Protein AF-A0A353CE53-F1 (afdb_monomer_lite)

Radius of gyration: 14.1 Å; chains: 1; bounding box: 41×26×30 Å

Structure (mmCIF, N/CA/C/O backbone):
data_AF-A0A353CE53-F1
#
_entry.id   AF-A0A353CE53-F1
#
loop_
_atom_site.group_PDB
_atom_site.id
_atom_site.type_symbol
_atom_site.label_atom_id
_atom_site.label_alt_id
_atom_site.label_comp_id
_atom_site.label_asym_id
_atom_site.label_entity_id
_atom_site.label_seq_id
_atom_site.pdbx_PDB_ins_code
_atom_site.Cartn_x
_atom_site.Cartn_y
_atom_site.Cartn_z
_atom_site.occupancy
_atom_site.B_iso_or_equiv
_atom_site.auth_seq_id
_atom_site.auth_comp_id
_atom_site.auth_asym_id
_atom_site.auth_atom_id
_atom_site.pdbx_PDB_model_num
ATOM 1 N N . GLY A 1 1 ? 8.901 4.633 -12.558 1.00 57.16 1 GLY A N 1
ATOM 2 C CA . GLY A 1 1 ? 7.618 3.942 -12.324 1.00 57.16 1 GLY A CA 1
ATOM 3 C C . GLY A 1 1 ? 7.452 2.735 -13.227 1.00 57.16 1 GLY A C 1
ATOM 4 O O . GLY A 1 1 ? 7.109 1.672 -12.734 1.00 57.16 1 GLY A O 1
ATOM 5 N N . ASP A 1 2 ? 7.728 2.875 -14.525 1.00 64.25 2 ASP A N 1
ATOM 6 C CA . ASP A 1 2 ? 7.279 1.893 -15.526 1.00 64.25 2 ASP A CA 1
ATOM 7 C C . ASP A 1 2 ? 8.079 0.582 -15.587 1.00 64.25 2 ASP A C 1
ATOM 9 O 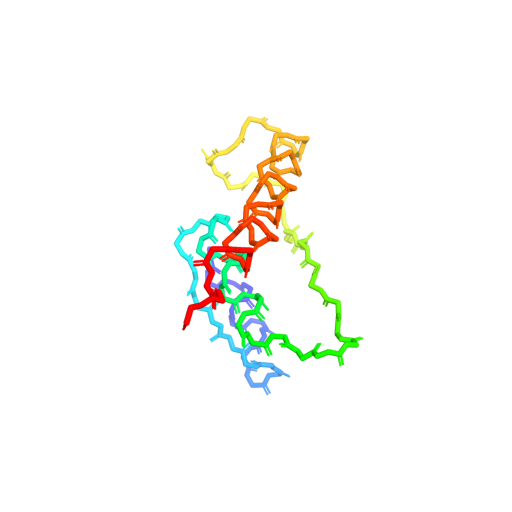O . ASP A 1 2 ? 7.585 -0.406 -16.118 1.00 64.25 2 ASP A O 1
ATOM 13 N N . ASN A 1 3 ? 9.272 0.527 -14.983 1.00 72.44 3 ASN A N 1
ATOM 14 C CA . ASN A 1 3 ? 10.102 -0.684 -14.976 1.00 72.44 3 ASN A CA 1
ATOM 15 C C . ASN A 1 3 ? 9.437 -1.843 -14.202 1.00 72.44 3 ASN A C 1
ATOM 17 O O . ASN A 1 3 ? 9.345 -2.954 -14.709 1.00 72.44 3 ASN A O 1
ATOM 21 N N . ILE A 1 4 ? 8.873 -1.568 -13.019 1.00 77.38 4 ILE A N 1
ATOM 22 C CA . ILE A 1 4 ? 8.203 -2.596 -12.200 1.00 77.38 4 ILE A CA 1
ATOM 23 C C . ILE A 1 4 ? 6.932 -3.097 -12.892 1.00 77.38 4 ILE A C 1
ATOM 25 O O . ILE A 1 4 ? 6.675 -4.295 -12.908 1.00 77.38 4 ILE A O 1
ATOM 29 N N . GLN A 1 5 ? 6.147 -2.194 -13.492 1.00 83.69 5 GLN A N 1
ATOM 30 C CA . GLN A 1 5 ? 4.945 -2.596 -14.222 1.00 83.69 5 GLN A CA 1
ATOM 31 C C . GLN A 1 5 ? 5.297 -3.511 -15.397 1.00 83.69 5 GLN A C 1
ATOM 33 O O . GLN A 1 5 ? 4.662 -4.544 -15.559 1.00 83.69 5 GLN A O 1
ATOM 38 N N . HIS A 1 6 ? 6.312 -3.158 -16.188 1.00 84.75 6 HIS A N 1
ATOM 39 C CA . HIS A 1 6 ? 6.731 -3.980 -17.321 1.00 84.75 6 HIS A CA 1
ATOM 40 C C . HIS A 1 6 ? 7.250 -5.359 -16.883 1.00 84.75 6 HIS A C 1
ATOM 42 O O . HIS A 1 6 ? 6.956 -6.358 -17.526 1.00 84.75 6 HIS A O 1
ATOM 48 N N . GLN A 1 7 ? 7.970 -5.428 -15.760 1.00 84.06 7 GLN A N 1
ATOM 49 C CA . GLN A 1 7 ? 8.474 -6.689 -15.204 1.00 84.06 7 GLN A CA 1
ATOM 50 C C . GLN A 1 7 ? 7.375 -7.616 -14.667 1.00 84.06 7 GLN A C 1
ATOM 52 O O . GLN A 1 7 ? 7.584 -8.824 -14.598 1.00 84.06 7 GLN A O 1
ATOM 57 N N . LEU A 1 8 ? 6.230 -7.061 -14.266 1.00 85.06 8 LEU A N 1
ATOM 58 C CA . LEU A 1 8 ? 5.093 -7.815 -13.732 1.00 85.06 8 LEU A CA 1
ATOM 59 C C . LEU A 1 8 ? 3.990 -8.054 -14.771 1.00 85.06 8 LEU A C 1
ATOM 61 O O . LEU A 1 8 ? 2.980 -8.687 -14.450 1.00 85.06 8 LEU A O 1
ATOM 65 N N . ASP A 1 9 ? 4.164 -7.553 -15.995 1.00 87.44 9 ASP A N 1
ATOM 66 C CA . ASP A 1 9 ? 3.147 -7.634 -17.035 1.00 87.44 9 ASP A CA 1
ATOM 67 C C . ASP A 1 9 ? 2.816 -9.097 -17.366 1.00 87.44 9 ASP A C 1
ATOM 69 O O . ASP A 1 9 ? 3.698 -9.937 -17.551 1.00 87.44 9 ASP A O 1
ATOM 73 N N . GLY A 1 10 ? 1.523 -9.421 -17.362 1.00 88.62 10 GLY A N 1
ATOM 74 C CA . GLY A 1 10 ? 1.017 -10.786 -17.543 1.00 88.62 10 GLY A CA 1
ATOM 75 C C . GLY A 1 10 ? 1.231 -11.757 -16.368 1.00 88.62 10 GLY A C 1
ATOM 76 O O . GLY A 1 10 ? 0.702 -12.866 -16.426 1.00 88.62 10 GLY A O 1
ATOM 77 N N . LEU A 1 11 ? 1.949 -11.375 -15.302 1.00 91.31 11 LEU A N 1
ATOM 78 C CA . LEU A 1 11 ? 2.206 -12.243 -14.138 1.00 91.31 11 LEU A CA 1
ATOM 79 C C . LEU A 1 11 ? 1.204 -12.040 -12.997 1.00 91.31 11 LEU A C 1
ATOM 81 O O . LEU A 1 11 ? 0.888 -12.986 -12.277 1.00 91.31 11 LEU A O 1
ATOM 85 N N . ALA A 1 12 ? 0.701 -10.819 -12.824 1.00 88.25 12 ALA A N 1
ATOM 86 C CA . ALA A 1 12 ? -0.312 -10.487 -11.827 1.00 88.25 12 ALA A CA 1
ATOM 87 C C . ALA A 1 12 ? -1.159 -9.288 -12.288 1.00 88.25 12 ALA A C 1
ATOM 89 O O . ALA A 1 12 ? -0.681 -8.477 -13.083 1.00 88.25 12 ALA A O 1
ATOM 90 N N . PRO A 1 13 ? -2.399 -9.127 -11.789 1.00 90.25 13 PRO A N 1
ATOM 91 C CA . PRO A 1 13 ? -3.167 -7.908 -12.009 1.00 90.25 13 PRO A CA 1
ATOM 92 C C . PRO A 1 13 ? -2.420 -6.683 -11.472 1.00 90.25 13 PRO A C 1
ATOM 94 O O . PRO A 1 13 ? -1.936 -6.685 -10.340 1.00 90.25 13 PRO A O 1
ATOM 97 N N . ILE A 1 14 ? -2.354 -5.621 -12.276 1.00 91.06 14 ILE A N 1
ATOM 98 C CA . ILE A 1 14 ? -1.672 -4.376 -11.914 1.00 91.06 14 ILE A CA 1
ATOM 99 C C . ILE A 1 14 ? -2.712 -3.277 -11.744 1.00 91.06 14 ILE A C 1
ATOM 101 O O . ILE A 1 14 ? -3.455 -2.959 -12.672 1.00 91.06 14 ILE A O 1
ATOM 105 N N . VAL A 1 15 ? -2.729 -2.660 -10.564 1.00 92.44 15 VAL A N 1
ATOM 106 C CA . VAL A 1 15 ? -3.611 -1.534 -10.247 1.00 92.44 15 VAL A CA 1
ATOM 107 C C . VAL A 1 15 ? -2.759 -0.318 -9.914 1.00 92.44 15 VAL A C 1
ATOM 109 O O . VAL A 1 15 ? -1.877 -0.374 -9.059 1.00 92.44 15 VAL A O 1
ATOM 112 N N . ARG A 1 16 ? -3.010 0.800 -10.603 1.00 91.38 16 ARG A N 1
ATOM 113 C CA . ARG A 1 16 ? -2.327 2.070 -10.325 1.00 91.38 16 ARG A CA 1
ATOM 114 C C . ARG A 1 16 ? -2.991 2.787 -9.149 1.00 91.38 16 ARG A C 1
ATOM 116 O O . ARG A 1 16 ? -4.218 2.862 -9.070 1.00 91.38 16 ARG A O 1
ATOM 123 N N . ALA A 1 17 ? -2.169 3.350 -8.270 1.00 91.69 17 ALA A N 1
ATOM 124 C CA . ALA A 1 17 ? -2.600 4.127 -7.115 1.00 91.69 17 ALA A CA 1
ATOM 125 C C . ALA A 1 17 ? -1.854 5.466 -7.032 1.00 91.69 17 ALA A C 1
ATOM 127 O O . ALA A 1 17 ? -0.677 5.560 -7.386 1.00 91.69 17 ALA A O 1
ATOM 128 N N . ASN A 1 18 ? -2.542 6.493 -6.541 1.00 89.88 18 ASN A N 1
ATOM 129 C CA . ASN A 1 18 ? -2.052 7.856 -6.377 1.00 89.88 18 ASN A CA 1
ATOM 130 C C . ASN A 1 18 ? -1.584 8.082 -4.928 1.00 89.88 18 ASN A C 1
ATOM 132 O O . ASN A 1 18 ? -2.227 8.775 -4.145 1.00 89.88 18 ASN A O 1
ATOM 136 N N . GLY A 1 19 ? -0.450 7.476 -4.566 1.00 88.19 19 GLY A N 1
ATOM 137 C CA . GLY A 1 19 ? 0.134 7.567 -3.221 1.00 88.19 19 GLY A CA 1
ATOM 138 C C . GLY A 1 19 ? -0.314 6.455 -2.263 1.00 88.19 19 GLY A C 1
ATOM 139 O O . GLY A 1 19 ? -1.045 5.545 -2.644 1.00 88.19 19 GLY A O 1
ATOM 140 N N . ILE A 1 20 ? 0.172 6.501 -1.013 1.00 89.31 20 ILE A N 1
ATOM 141 C CA . ILE A 1 20 ? -0.022 5.412 -0.033 1.00 89.31 20 ILE A CA 1
ATOM 142 C C . ILE A 1 20 ? -1.489 5.260 0.385 1.00 89.31 20 ILE A C 1
ATOM 144 O O . ILE A 1 20 ? -1.943 4.132 0.519 1.00 89.31 20 ILE A O 1
ATOM 148 N N . SER A 1 21 ? -2.226 6.360 0.564 1.00 91.75 21 SER A N 1
ATOM 149 C CA . SER A 1 21 ? -3.631 6.309 1.001 1.00 91.75 21 SER A CA 1
ATOM 150 C C . SER A 1 21 ? -4.511 5.565 -0.015 1.00 91.75 21 SER A C 1
ATOM 152 O O . SER A 1 21 ? -5.106 4.546 0.322 1.00 91.75 21 SER A O 1
ATOM 154 N N . ASP A 1 22 ? -4.460 5.966 -1.291 1.00 93.62 22 ASP A N 1
ATOM 155 C CA . ASP A 1 22 ? -5.172 5.289 -2.389 1.00 93.62 22 ASP A CA 1
ATOM 156 C C . ASP A 1 22 ? -4.705 3.829 -2.572 1.00 93.62 22 ASP A C 1
ATOM 158 O O . ASP A 1 22 ? -5.502 2.934 -2.839 1.00 93.62 22 ASP A O 1
ATOM 162 N N . ALA A 1 23 ? -3.410 3.547 -2.374 1.00 93.00 23 ALA A N 1
ATOM 163 C CA . ALA A 1 23 ? -2.892 2.179 -2.449 1.00 93.00 23 ALA A CA 1
ATOM 164 C C . ALA A 1 23 ? -3.422 1.278 -1.320 1.00 93.00 23 ALA A C 1
ATOM 166 O O . ALA A 1 23 ? -3.681 0.098 -1.553 1.00 93.00 23 ALA A O 1
ATOM 167 N N . VAL A 1 24 ? -3.578 1.821 -0.109 1.00 94.38 24 VAL A N 1
ATOM 168 C CA . VAL A 1 24 ? -4.129 1.106 1.050 1.00 94.38 24 VAL A CA 1
ATOM 169 C C . VAL A 1 24 ? -5.615 0.818 0.850 1.00 94.38 24 VAL A C 1
ATOM 171 O O . VAL A 1 24 ? -6.026 -0.322 1.053 1.00 94.38 24 VAL A O 1
ATOM 174 N N . GLU A 1 25 ? -6.397 1.801 0.397 1.00 94.50 25 GLU A N 1
ATOM 175 C CA . GLU A 1 25 ? -7.828 1.616 0.114 1.00 94.50 25 GLU A CA 1
ATOM 176 C C . GLU A 1 25 ? -8.049 0.555 -0.971 1.00 94.50 25 GLU A C 1
ATOM 178 O O . GLU A 1 25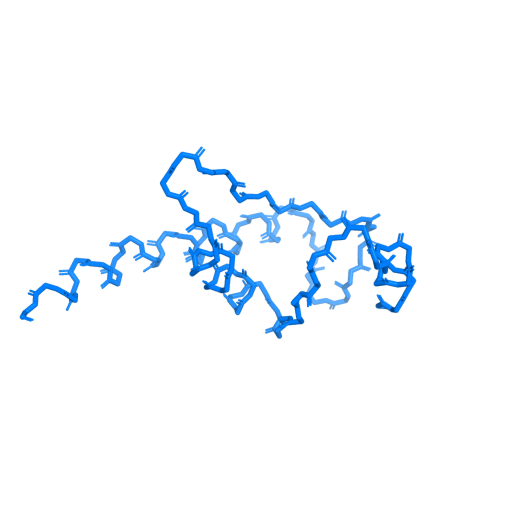 ? -8.733 -0.438 -0.733 1.00 94.50 25 GLU A O 1
ATOM 183 N N . LYS A 1 26 ? -7.370 0.675 -2.117 1.00 95.25 26 LYS A N 1
ATOM 184 C CA . LYS A 1 26 ? -7.456 -0.323 -3.196 1.00 95.25 26 LYS A CA 1
ATOM 185 C C . LYS A 1 26 ? -6.973 -1.702 -2.763 1.00 95.25 26 LYS A C 1
ATOM 187 O O . LYS A 1 26 ? -7.575 -2.708 -3.124 1.00 95.25 26 LYS A O 1
ATOM 192 N N . GLY A 1 27 ? -5.879 -1.765 -2.003 1.00 94.56 27 GLY A N 1
ATOM 193 C CA . GLY A 1 27 ? -5.358 -3.024 -1.476 1.00 94.56 27 GLY A CA 1
ATOM 194 C C . GLY A 1 27 ? -6.375 -3.726 -0.579 1.00 94.56 27 GLY A C 1
ATOM 195 O O . GLY A 1 27 ? -6.538 -4.938 -0.680 1.00 94.56 27 GLY A O 1
ATOM 196 N N . TYR A 1 28 ? -7.092 -2.962 0.245 1.00 94.25 28 TYR A N 1
ATOM 197 C CA . TYR A 1 28 ? -8.159 -3.473 1.095 1.00 94.25 28 TYR A CA 1
ATOM 198 C C . TYR A 1 28 ? -9.375 -3.958 0.296 1.00 94.25 28 TYR A C 1
ATOM 200 O O . TYR A 1 28 ? -9.857 -5.058 0.540 1.00 94.25 28 TYR A O 1
ATOM 208 N N . GLU A 1 29 ? -9.839 -3.178 -0.683 1.00 94.19 29 GLU A N 1
ATOM 209 C CA . GLU A 1 29 ? -10.995 -3.528 -1.524 1.00 94.19 29 GLU A CA 1
ATOM 210 C C . GLU A 1 29 ? -10.766 -4.784 -2.379 1.00 94.19 29 GLU A C 1
ATOM 212 O O . GLU A 1 29 ? -11.702 -5.535 -2.654 1.00 94.19 29 GLU A O 1
ATOM 217 N N . LEU A 1 30 ? -9.525 -5.013 -2.816 1.00 94.75 30 LEU A N 1
ATOM 218 C CA . LEU A 1 30 ? -9.154 -6.170 -3.635 1.00 94.75 30 LEU A CA 1
ATOM 219 C C . LEU A 1 30 ? -8.848 -7.421 -2.801 1.00 94.75 30 LEU A C 1
ATOM 221 O O . LEU A 1 30 ? -8.978 -8.537 -3.313 1.00 94.75 30 LEU A O 1
ATOM 225 N N . ALA A 1 31 ? -8.418 -7.244 -1.551 1.00 94.38 31 ALA A N 1
ATOM 226 C CA . ALA A 1 31 ? -8.093 -8.337 -0.647 1.00 94.38 31 ALA A CA 1
ATOM 227 C C . ALA A 1 31 ? -9.356 -9.057 -0.161 1.00 94.38 31 ALA A C 1
ATOM 229 O O . ALA A 1 31 ? -10.416 -8.467 0.052 1.00 94.38 31 ALA A O 1
ATOM 230 N N . ARG A 1 32 ? -9.235 -10.365 0.055 1.00 93.00 32 ARG A N 1
ATOM 231 C CA . ARG A 1 32 ? -10.286 -11.192 0.647 1.00 93.00 32 ARG A CA 1
ATOM 232 C C . ARG A 1 32 ? -9.930 -11.557 2.079 1.00 93.00 32 ARG A C 1
ATOM 234 O O . ARG A 1 32 ? -8.788 -11.452 2.519 1.00 93.00 32 ARG A O 1
ATOM 241 N N . MET A 1 33 ? -10.929 -12.022 2.823 1.00 91.12 33 MET A N 1
ATOM 242 C CA . MET A 1 33 ? -10.704 -12.551 4.165 1.00 91.12 33 MET A CA 1
ATOM 243 C C . MET A 1 33 ? -9.674 -13.690 4.119 1.00 91.12 33 MET A C 1
ATOM 245 O O . MET A 1 33 ? -9.868 -14.672 3.405 1.00 91.12 33 MET A O 1
ATOM 249 N N . GLY A 1 34 ? -8.605 -13.551 4.904 1.00 93.38 34 GLY A N 1
ATOM 250 C CA . GLY A 1 34 ? -7.477 -14.487 4.930 1.00 93.38 34 GLY A CA 1
ATOM 251 C C . GLY A 1 34 ? -6.269 -14.049 4.097 1.00 93.38 34 GLY A C 1
ATOM 252 O O . GLY A 1 34 ? -5.191 -14.606 4.294 1.00 93.38 34 GLY A O 1
ATOM 253 N N . ASP A 1 35 ? -6.409 -13.035 3.239 1.00 94.31 35 ASP A N 1
ATOM 254 C CA . ASP A 1 35 ? -5.285 -12.460 2.501 1.00 94.31 35 ASP A CA 1
ATOM 255 C C . ASP A 1 35 ? -4.455 -11.513 3.383 1.00 94.31 35 ASP A C 1
ATOM 257 O O . ASP A 1 35 ? -4.925 -10.970 4.387 1.00 94.31 35 ASP A O 1
ATOM 261 N N . ALA A 1 36 ? -3.206 -11.278 2.976 1.00 92.88 36 ALA A N 1
ATOM 262 C CA . ALA A 1 36 ? -2.322 -10.292 3.584 1.00 92.88 36 ALA A CA 1
ATOM 263 C C . ALA A 1 36 ? -1.941 -9.213 2.563 1.00 92.88 36 ALA A C 1
ATOM 265 O O . ALA A 1 36 ? -1.529 -9.520 1.445 1.00 92.88 36 ALA A O 1
ATOM 266 N N . VAL A 1 37 ? -2.019 -7.945 2.972 1.00 91.88 37 VAL A N 1
ATOM 267 C CA . VAL A 1 37 ? -1.563 -6.800 2.170 1.00 91.88 37 VAL A CA 1
ATOM 268 C C . VAL A 1 37 ? -0.182 -6.369 2.659 1.00 91.88 37 VAL A C 1
ATOM 270 O O . VAL A 1 37 ? -0.014 -5.985 3.817 1.00 91.88 37 VAL A O 1
ATOM 273 N N . LEU A 1 38 ? 0.817 -6.425 1.774 1.00 91.94 38 LEU A N 1
ATOM 274 C CA . LEU A 1 38 ? 2.208 -6.087 2.079 1.00 91.94 38 LEU A CA 1
ATOM 275 C C . LEU A 1 38 ? 2.639 -4.806 1.357 1.00 91.94 38 LEU A C 1
ATOM 277 O O . LEU A 1 38 ? 2.594 -4.722 0.132 1.00 91.94 38 LEU A O 1
ATOM 281 N N . LEU A 1 39 ? 3.170 -3.841 2.109 1.00 89.62 39 LEU A N 1
ATOM 282 C CA . LEU A 1 39 ? 3.901 -2.714 1.535 1.00 89.62 39 LEU A CA 1
ATOM 283 C C . LEU A 1 39 ? 5.347 -3.133 1.212 1.00 89.62 39 LEU A C 1
ATOM 285 O O . LEU A 1 39 ? 6.206 -3.122 2.093 1.00 89.62 39 LEU A O 1
ATOM 289 N N . ALA A 1 40 ? 5.629 -3.450 -0.054 1.00 84.69 40 ALA A N 1
ATOM 290 C CA . ALA A 1 40 ? 6.963 -3.828 -0.536 1.00 84.69 40 ALA A CA 1
ATOM 291 C C . ALA A 1 40 ? 7.475 -2.857 -1.623 1.00 84.69 40 ALA A C 1
ATOM 293 O O . ALA A 1 40 ? 7.308 -3.109 -2.816 1.00 84.69 40 ALA A O 1
ATOM 294 N N . PRO A 1 41 ? 8.089 -1.719 -1.253 1.00 72.44 41 PRO A N 1
ATOM 295 C CA . PRO A 1 41 ? 8.654 -0.800 -2.232 1.00 72.44 41 PRO A CA 1
ATOM 296 C C . PRO A 1 41 ? 9.985 -1.343 -2.757 1.00 72.44 41 PRO A C 1
ATOM 298 O O . PRO A 1 41 ? 10.912 -1.587 -1.988 1.00 72.44 41 PRO A O 1
ATOM 301 N N . ALA A 1 42 ? 10.077 -1.504 -4.077 1.00 64.88 42 ALA A N 1
ATOM 302 C CA . ALA A 1 42 ? 11.195 -2.175 -4.736 1.00 64.88 42 ALA A CA 1
ATOM 303 C C . ALA A 1 42 ? 12.512 -1.373 -4.794 1.00 64.88 42 ALA A C 1
ATOM 305 O O . ALA A 1 42 ? 13.521 -1.937 -5.197 1.00 64.88 42 ALA A O 1
ATOM 306 N N . CYS A 1 43 ? 12.549 -0.093 -4.407 1.00 56.69 43 CYS A N 1
ATOM 307 C CA . CYS A 1 43 ? 13.780 0.705 -4.329 1.00 56.69 43 CYS A CA 1
ATOM 308 C C . CYS A 1 43 ? 13.641 1.840 -3.303 1.00 56.69 43 CYS A C 1
ATOM 310 O O . CYS A 1 43 ? 12.557 2.401 -3.119 1.00 56.69 43 CYS A O 1
ATOM 312 N N . ALA A 1 44 ? 14.750 2.178 -2.640 1.00 54.75 44 ALA A N 1
ATOM 313 C CA . ALA A 1 44 ? 14.869 3.395 -1.846 1.00 54.75 44 ALA A CA 1
ATOM 314 C C . ALA A 1 44 ? 14.615 4.625 -2.738 1.00 54.75 44 ALA A C 1
ATOM 316 O O . ALA A 1 44 ? 15.009 4.634 -3.899 1.00 54.75 44 ALA A O 1
ATOM 317 N N . SER A 1 45 ? 13.939 5.623 -2.168 1.00 55.62 45 SER A N 1
ATOM 318 C CA . SER A 1 45 ? 13.495 6.884 -2.778 1.00 55.62 45 SER A CA 1
ATOM 319 C C . SER A 1 45 ? 12.525 6.765 -3.963 1.00 55.62 45 SER A C 1
ATOM 321 O O . SER A 1 45 ? 12.914 6.590 -5.112 1.00 55.62 45 SER A O 1
ATOM 323 N N . PHE A 1 46 ? 11.244 6.990 -3.677 1.00 52.34 46 PHE A N 1
ATOM 324 C CA . PHE A 1 46 ? 10.457 7.892 -4.515 1.00 52.34 46 PHE A CA 1
ATOM 325 C C . PHE A 1 46 ? 10.281 9.170 -3.697 1.00 52.34 46 PHE A C 1
ATOM 327 O O . PHE A 1 46 ? 9.937 9.072 -2.519 1.00 52.34 46 PHE A O 1
ATOM 334 N N . ASP A 1 47 ? 10.553 10.321 -4.312 1.00 59.47 47 ASP A N 1
ATOM 335 C CA . ASP A 1 47 ? 10.766 11.672 -3.748 1.00 59.47 47 ASP A CA 1
ATOM 336 C C . ASP A 1 47 ? 9.660 12.244 -2.826 1.00 59.47 47 ASP A C 1
ATOM 338 O O . ASP A 1 47 ? 9.684 13.418 -2.468 1.00 59.47 47 ASP A O 1
ATOM 342 N N . MET A 1 48 ? 8.677 11.436 -2.423 1.00 60.12 48 MET A N 1
ATOM 343 C CA . MET A 1 48 ? 7.547 11.816 -1.572 1.00 60.12 48 MET A CA 1
ATOM 344 C C . MET A 1 48 ? 7.793 11.653 -0.063 1.00 60.12 48 MET A C 1
ATOM 346 O O . MET A 1 48 ? 6.986 12.150 0.716 1.00 60.12 48 MET A O 1
ATOM 350 N N . PHE A 1 49 ? 8.858 10.963 0.372 1.00 64.06 49 PHE A N 1
ATOM 351 C CA . PHE A 1 49 ? 9.117 10.708 1.799 1.00 64.06 49 PHE A CA 1
ATOM 352 C C . PHE A 1 49 ? 10.598 10.846 2.160 1.00 64.06 49 PHE A C 1
ATOM 354 O O . PHE A 1 49 ? 11.471 10.417 1.404 1.00 64.06 49 PHE A O 1
ATOM 361 N N . ARG A 1 50 ? 10.873 11.400 3.346 1.00 64.69 50 ARG A N 1
ATOM 362 C CA . ARG A 1 50 ? 12.223 11.646 3.879 1.00 64.69 50 ARG A CA 1
ATOM 363 C C . ARG A 1 50 ? 12.932 10.363 4.294 1.00 64.69 50 ARG A C 1
ATOM 365 O O . ARG A 1 50 ? 14.155 10.302 4.217 1.00 64.69 50 ARG A O 1
ATOM 372 N N . SER A 1 51 ? 12.192 9.347 4.740 1.00 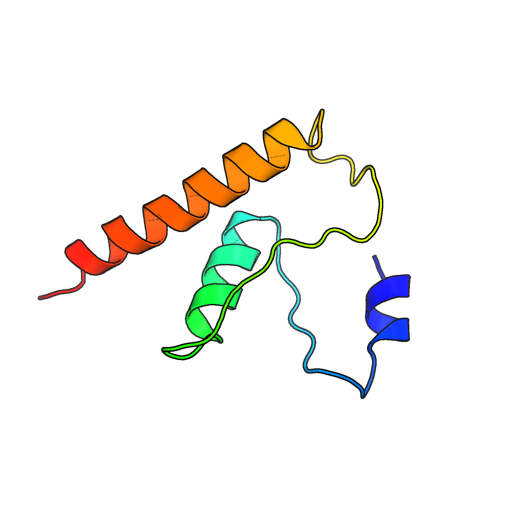74.06 51 SER A N 1
ATOM 373 C CA . SER A 1 51 ? 12.777 8.064 5.139 1.00 74.06 51 SER A CA 1
ATOM 374 C C . SER A 1 51 ? 11.833 6.875 4.944 1.00 74.06 51 SER A C 1
ATOM 376 O O . SER A 1 51 ? 10.642 7.007 4.645 1.00 74.06 51 SER A O 1
ATOM 378 N N . TYR A 1 52 ? 12.382 5.671 5.117 1.00 77.12 52 TYR A N 1
ATOM 379 C CA . TYR A 1 52 ? 11.590 4.445 5.129 1.00 77.12 52 TYR A CA 1
ATOM 380 C C . TYR A 1 52 ? 10.674 4.358 6.363 1.00 77.12 52 TYR A C 1
ATOM 382 O O . TYR A 1 52 ? 9.573 3.815 6.241 1.00 77.12 52 TYR A O 1
ATOM 390 N N . GLU A 1 53 ? 11.083 4.902 7.521 1.00 82.75 53 GLU A N 1
ATOM 391 C CA . GLU A 1 53 ? 10.241 4.916 8.725 1.00 82.75 53 GLU A CA 1
ATOM 392 C C . GLU A 1 53 ? 9.003 5.787 8.522 1.00 82.75 53 GLU A C 1
ATOM 394 O O . GLU A 1 53 ? 7.905 5.399 8.928 1.00 82.75 53 GLU A O 1
ATOM 399 N N . GLU A 1 54 ? 9.162 6.942 7.869 1.00 85.12 54 GLU A N 1
ATOM 400 C CA . GLU A 1 54 ? 8.049 7.847 7.575 1.00 85.12 54 GLU A CA 1
ATOM 401 C C . GLU A 1 54 ? 7.000 7.142 6.711 1.00 85.12 54 GLU A C 1
ATOM 403 O O . GLU A 1 54 ? 5.822 7.114 7.062 1.00 85.12 54 GLU A O 1
ATOM 408 N N . ARG A 1 55 ? 7.434 6.450 5.651 1.00 86.44 55 ARG A N 1
ATOM 409 C CA . ARG A 1 55 ? 6.548 5.633 4.809 1.00 86.44 55 ARG A CA 1
ATOM 410 C C . ARG A 1 55 ? 5.796 4.568 5.598 1.00 86.44 55 ARG A C 1
ATOM 412 O O . ARG A 1 55 ? 4.592 4.410 5.418 1.00 86.44 55 ARG A O 1
ATOM 419 N N . GLY A 1 56 ? 6.502 3.823 6.448 1.00 88.94 56 GLY A N 1
ATOM 420 C CA . GLY A 1 56 ? 5.885 2.790 7.280 1.00 88.94 56 GLY A CA 1
ATOM 421 C C . GLY A 1 56 ? 4.889 3.377 8.281 1.00 88.94 56 GLY A C 1
ATOM 422 O O . GLY A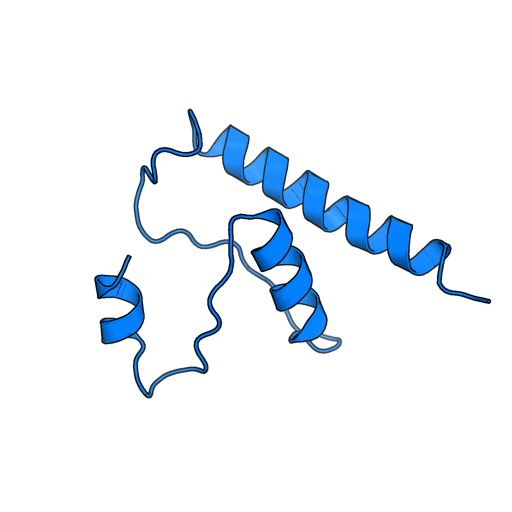 1 56 ? 3.850 2.778 8.552 1.00 88.94 56 GLY A O 1
ATOM 423 N N . THR A 1 57 ? 5.175 4.569 8.801 1.00 91.25 57 THR A N 1
ATOM 424 C CA . THR A 1 57 ? 4.282 5.296 9.709 1.00 91.25 57 THR A CA 1
ATOM 425 C C . THR A 1 57 ? 3.015 5.745 8.992 1.00 91.25 57 THR A C 1
ATOM 427 O O . THR A 1 57 ? 1.924 5.472 9.488 1.00 91.25 57 THR A O 1
ATOM 430 N N . VAL A 1 58 ? 3.142 6.340 7.803 1.00 91.19 58 VAL A N 1
ATOM 431 C CA . VAL A 1 58 ? 1.996 6.749 6.977 1.00 91.19 58 VAL A CA 1
ATOM 432 C C . VAL A 1 58 ? 1.151 5.539 6.585 1.00 91.19 58 VAL A C 1
ATOM 434 O O . V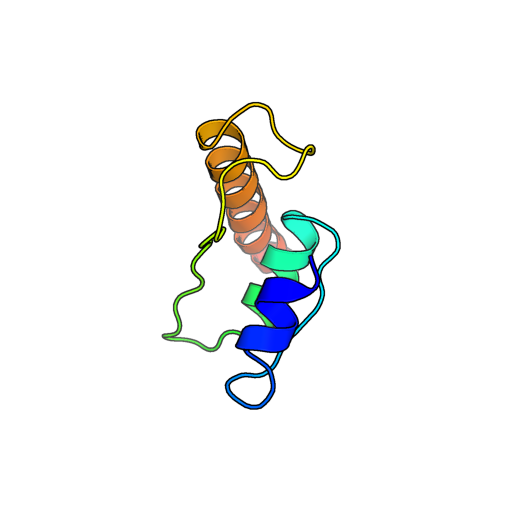AL A 1 58 ? -0.058 5.567 6.774 1.00 91.19 58 VAL A O 1
ATOM 437 N N . PHE A 1 59 ? 1.763 4.441 6.135 1.00 91.88 59 PHE A N 1
ATOM 438 C CA . PHE A 1 59 ? 1.028 3.215 5.807 1.00 91.88 59 PHE A CA 1
ATOM 439 C C . PHE A 1 59 ? 0.219 2.677 6.992 1.00 91.88 59 PHE A C 1
ATOM 441 O O . PHE A 1 59 ? -0.969 2.411 6.845 1.00 91.88 59 PHE A O 1
ATOM 448 N N . LYS A 1 60 ? 0.824 2.573 8.184 1.00 93.50 60 LYS A N 1
ATOM 449 C CA . LYS A 1 60 ? 0.106 2.138 9.395 1.00 93.50 60 LYS A CA 1
ATOM 450 C C . LYS A 1 60 ? -1.051 3.072 9.748 1.00 93.50 60 LYS A C 1
ATOM 452 O O . LYS A 1 60 ? -2.105 2.590 10.149 1.00 93.50 60 LYS A O 1
ATOM 457 N N . ALA A 1 61 ? -0.859 4.383 9.601 1.00 94.50 61 ALA A N 1
ATOM 458 C CA . ALA A 1 61 ? -1.905 5.363 9.864 1.00 94.50 61 ALA A CA 1
ATOM 459 C C . ALA A 1 61 ? -3.082 5.213 8.887 1.00 94.50 61 ALA A C 1
ATOM 461 O O . ALA A 1 61 ? -4.229 5.208 9.320 1.00 94.50 61 ALA A O 1
ATOM 462 N N . GLU A 1 62 ? -2.816 5.035 7.590 1.00 94.75 62 GLU A N 1
ATOM 463 C CA . GLU A 1 62 ? -3.869 4.809 6.592 1.00 94.75 62 GLU A CA 1
ATOM 464 C C . GLU A 1 62 ? -4.605 3.480 6.817 1.00 94.75 62 GLU A C 1
ATOM 466 O O . GLU A 1 62 ? -5.830 3.443 6.742 1.00 94.75 62 GLU A O 1
ATOM 471 N N . VAL A 1 63 ? -3.894 2.408 7.185 1.00 94.19 63 VAL A N 1
ATOM 472 C CA . VAL A 1 63 ? -4.523 1.122 7.539 1.00 94.19 63 VAL A CA 1
ATOM 473 C C . VAL A 1 63 ? -5.427 1.263 8.768 1.00 94.19 63 VAL A C 1
ATOM 475 O O . VAL A 1 63 ? -6.531 0.727 8.773 1.00 94.19 63 VAL A O 1
ATOM 478 N N . ALA A 1 64 ? -5.010 2.012 9.795 1.00 94.00 64 ALA A N 1
ATOM 479 C CA . ALA A 1 64 ? -5.830 2.235 10.988 1.00 94.00 64 ALA A CA 1
ATOM 480 C C . ALA A 1 64 ? -7.153 2.957 10.669 1.00 94.00 64 ALA A C 1
ATOM 482 O O . ALA A 1 64 ? -8.196 2.593 11.214 1.00 94.00 64 ALA A O 1
ATOM 483 N N . LYS A 1 65 ? -7.136 3.915 9.731 1.00 93.75 65 LYS A N 1
ATOM 484 C CA . LYS A 1 65 ? -8.343 4.632 9.281 1.00 93.75 65 LYS A CA 1
ATOM 485 C C . LYS A 1 65 ? -9.375 3.713 8.623 1.00 93.75 65 LYS A C 1
ATOM 487 O O . LYS A 1 65 ? -10.567 4.007 8.692 1.00 93.75 65 LYS A O 1
ATOM 492 N N . LEU A 1 66 ? -8.957 2.609 7.994 1.00 89.44 66 LEU A N 1
ATOM 493 C CA . LEU A 1 66 ? -9.894 1.641 7.411 1.00 89.44 66 LEU A CA 1
ATOM 494 C C . LEU A 1 66 ? -10.780 1.008 8.491 1.00 89.44 66 LEU A C 1
ATOM 496 O O . LEU A 1 66 ? -11.995 0.933 8.319 1.00 89.44 66 LEU A O 1
ATOM 500 N N . SER A 1 67 ? -10.193 0.631 9.630 1.00 79.50 67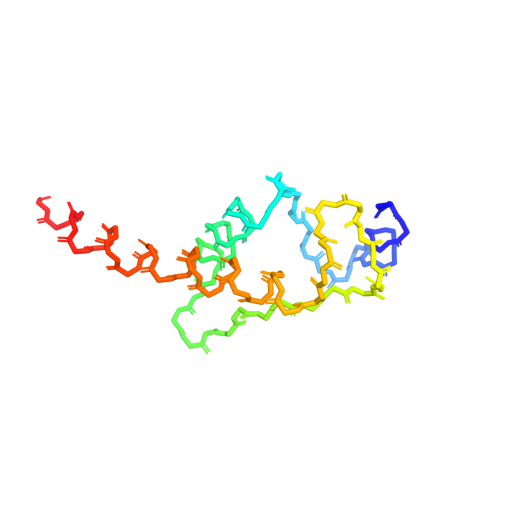 SER A N 1
ATOM 501 C CA . SER A 1 67 ? -10.917 0.054 10.772 1.00 79.50 67 SER A CA 1
ATOM 502 C C . SER A 1 67 ? -11.942 1.027 11.368 1.00 79.50 67 SER A C 1
ATOM 504 O O . SER A 1 67 ? -13.030 0.629 11.788 1.00 79.50 67 SER A O 1
ATOM 506 N N . GLU A 1 68 ? -11.617 2.321 11.375 1.00 79.31 68 GLU A N 1
ATOM 507 C CA . GLU A 1 68 ? -12.522 3.378 11.839 1.00 79.31 68 GLU A CA 1
ATOM 508 C C . GLU A 1 68 ? -13.681 3.603 10.856 1.00 79.31 68 GLU A C 1
ATOM 510 O O . GLU A 1 68 ? -14.835 3.695 11.280 1.00 79.31 68 GLU A O 1
ATOM 515 N N . LYS A 1 69 ? -13.409 3.603 9.541 1.00 70.75 69 LYS A N 1
ATOM 516 C CA . LYS A 1 69 ? -14.444 3.718 8.495 1.00 70.75 69 LYS A CA 1
ATOM 517 C C . LYS A 1 69 ? -15.467 2.577 8.557 1.00 70.75 69 LYS A C 1
ATOM 519 O O . LYS A 1 69 ? -16.655 2.832 8.376 1.00 70.75 69 LYS A O 1
ATOM 524 N N . GLN A 1 70 ? -15.050 1.351 8.881 1.00 62.62 70 GLN A N 1
ATOM 525 C CA . GLN A 1 70 ? -15.977 0.219 9.034 1.00 62.62 70 GLN A CA 1
ATOM 526 C C . GLN A 1 70 ? -16.946 0.373 10.209 1.00 62.62 70 GLN A C 1
ATOM 528 O O . GLN A 1 70 ? -18.084 -0.084 10.133 1.00 62.62 70 GLN A O 1
ATOM 533 N N . SER A 1 71 ? -16.525 1.057 11.274 1.00 59.47 71 SER A N 1
ATOM 534 C CA . SER A 1 71 ? -17.379 1.300 12.444 1.00 59.47 71 SER A CA 1
ATOM 535 C C . SER A 1 71 ? -18.467 2.350 12.169 1.00 59.47 71 SER A C 1
ATOM 537 O O . SER A 1 71 ? -19.478 2.380 12.863 1.00 59.47 71 SER A O 1
ATOM 539 N N . GLY A 1 72 ? -18.278 3.197 11.148 1.00 55.16 72 GLY A N 1
ATOM 540 C CA . GLY A 1 72 ? -19.235 4.224 10.721 1.00 55.16 72 GLY A CA 1
ATOM 541 C C . GLY A 1 72 ? -20.129 3.831 9.540 1.00 55.16 72 GLY A C 1
ATOM 542 O O . GLY A 1 72 ? -21.019 4.598 9.184 1.00 55.16 72 GLY A O 1
ATOM 543 N N . GLN A 1 73 ? -19.912 2.659 8.933 1.00 51.41 73 GLN A N 1
ATOM 544 C CA . GLN A 1 73 ? -20.666 2.156 7.774 1.00 51.41 73 GLN A CA 1
ATOM 545 C C . GLN A 1 73 ? -21.541 0.938 8.126 1.00 51.41 73 GLN A C 1
ATOM 547 O O . GLN A 1 73 ? -21.827 0.089 7.287 1.00 51.41 73 GLN A O 1
ATOM 552 N N . VAL A 1 74 ? -21.968 0.864 9.388 1.00 44.88 74 VAL A N 1
ATOM 553 C CA . VAL A 1 74 ? -23.097 0.050 9.854 1.00 44.88 74 VAL A CA 1
ATOM 554 C C . VAL A 1 74 ? -24.256 0.991 10.177 1.00 44.88 74 VAL A C 1
ATOM 556 O O . VAL A 1 74 ? -24.425 1.434 11.312 1.00 44.88 74 VAL A O 1
ATOM 559 N N . ALA A 1 75 ? -25.021 1.328 9.143 1.00 37.72 75 ALA A N 1
ATOM 560 C CA . ALA A 1 75 ? -26.355 1.910 9.232 1.00 37.72 75 ALA A CA 1
ATOM 561 C C . ALA A 1 75 ? -27.245 1.228 8.190 1.00 37.72 75 ALA A C 1
ATOM 563 O O . ALA A 1 75 ? -26.772 1.076 7.040 1.00 37.72 75 ALA A O 1
#

Secondary structure (DSSP, 8-state):
-HHHHHHHTTTS-----SSHHHHHHHHHHH--TT-------SSS--TT-S-HHHHHHHHHHHHHHHHHHHHH---

Foldseek 3Di:
DVPVVVVCPPVDDDDDADDLLRVLVVQVVPDDVPDDDDDDDPDPDDPPDPDPVRNVVVNVVSNVVVVVVVVVPPD

pLDDT: mean 81.53, std 14.9, range [37.72, 95.25]

Sequence (75 aa):
GDNIQHQLDGLAPIVRANGISDAVEKGYELARMGDAVLLAPACASFDMFRSYEERGTVFKAEVAKLSEKQSGQVA